Protein AF-A0A3N5REW8-F1 (afdb_monomer)

Sequence (101 aa):
MLISTFKQDKDLYRSANNPFIFNDPPTIEHLQVLLTQTNYPTFLRNSIFIGVIVVLITLIISIPAAYSLARLAGHWGERAGIGIFLVYLVPPTLLFIPLTR

Solvent-accessible surface area (backbone atoms only — not comparable to full-atom values): 6049 Å² total; per-residue (Å²): 108,77,67,62,57,27,49,44,68,74,59,70,70,38,85,88,50,64,89,91,55,80,90,56,77,76,42,61,61,62,56,49,44,43,61,71,73,44,68,50,56,58,52,51,50,51,51,52,53,52,49,53,50,52,52,50,56,50,48,67,54,47,51,59,50,51,48,39,39,75,74,69,41,62,80,59,20,58,56,50,51,53,51,54,52,59,58,66,70,52,63,73,72,64,70,51,62,77,69,75,112

Radius of gyration: 23.67 Å; Cα contacts (8 Å, |Δi|>4): 46; chains: 1; bounding box: 46×36×56 Å

Structure (mmCIF, N/CA/C/O backbone):
data_AF-A0A3N5REW8-F1
#
_entry.id   AF-A0A3N5REW8-F1
#
loop_
_atom_site.group_PDB
_atom_site.id
_atom_site.type_symbol
_atom_site.label_atom_id
_atom_site.label_alt_id
_atom_site.label_comp_id
_atom_site.label_asym_id
_atom_site.label_entity_id
_atom_site.label_seq_id
_atom_site.pdbx_PDB_ins_code
_atom_site.Cartn_x
_atom_site.Cartn_y
_atom_site.Cartn_z
_atom_site.occupancy
_atom_site.B_iso_or_equiv
_atom_site.auth_seq_id
_atom_site.auth_comp_id
_atom_site.auth_asym_id
_atom_site.auth_atom_id
_atom_site.pdbx_PDB_model_num
ATOM 1 N N . MET A 1 1 ? -15.056 -2.781 7.503 1.00 75.62 1 MET A N 1
ATOM 2 C CA . MET A 1 1 ? -13.831 -2.818 8.328 1.00 75.62 1 MET A CA 1
ATOM 3 C C . MET A 1 1 ? -13.788 -1.681 9.346 1.0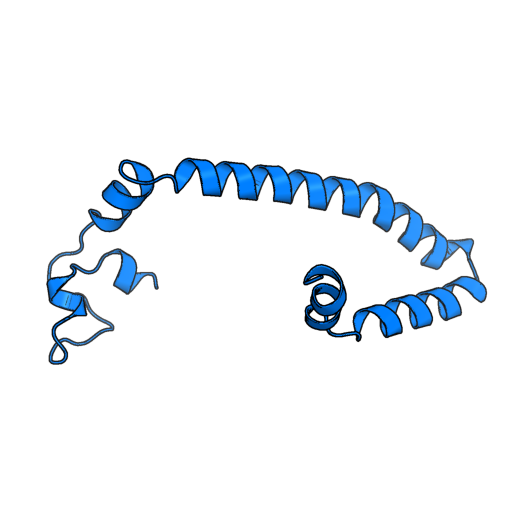0 75.62 1 MET A C 1
ATOM 5 O O . MET A 1 1 ? -13.612 -1.985 10.510 1.00 75.62 1 MET A O 1
ATOM 9 N N . LEU A 1 2 ? -14.038 -0.414 8.978 1.00 88.19 2 LEU A N 1
ATOM 10 C CA . LEU A 1 2 ? -14.072 0.700 9.952 1.00 88.19 2 LEU A CA 1
ATOM 11 C C . LEU A 1 2 ? -15.015 0.456 11.147 1.00 88.19 2 LEU A C 1
ATOM 13 O O . LEU A 1 2 ? -14.582 0.523 12.287 1.00 88.19 2 LEU A O 1
ATOM 17 N N . ILE A 1 3 ? -16.281 0.109 10.896 1.00 90.38 3 ILE A N 1
ATOM 18 C CA . ILE A 1 3 ? -17.271 -0.144 11.962 1.00 90.38 3 ILE A CA 1
ATOM 19 C C . ILE A 1 3 ? -16.881 -1.363 12.810 1.00 90.38 3 ILE A C 1
ATOM 21 O O . ILE A 1 3 ? -16.970 -1.323 14.032 1.00 90.38 3 ILE A O 1
ATOM 25 N N . SER A 1 4 ? -16.400 -2.435 12.176 1.00 91.12 4 SER A N 1
ATOM 26 C CA . SER A 1 4 ? -16.017 -3.669 12.870 1.00 91.12 4 SER A CA 1
ATOM 27 C C . SER A 1 4 ? -14.787 -3.501 13.765 1.00 91.12 4 SER A C 1
ATOM 29 O O . SER A 1 4 ? -14.718 -4.163 14.789 1.00 91.12 4 SER A O 1
ATOM 31 N N . THR A 1 5 ? -13.851 -2.603 13.434 1.00 93.62 5 THR A N 1
ATOM 32 C CA . THR A 1 5 ? -12.675 -2.315 14.278 1.00 93.62 5 THR A CA 1
ATOM 33 C C . THR A 1 5 ? -13.057 -1.750 15.645 1.00 93.62 5 THR A C 1
ATOM 35 O O . THR A 1 5 ? -12.370 -2.025 16.624 1.00 93.62 5 THR A O 1
ATOM 38 N N . PHE A 1 6 ? -14.147 -0.980 15.717 1.00 95.25 6 PHE A N 1
ATOM 39 C CA . PHE A 1 6 ? -14.608 -0.354 16.959 1.00 95.25 6 PHE A CA 1
ATOM 40 C C . PHE A 1 6 ? -15.795 -1.083 17.603 1.00 95.25 6 PHE A C 1
ATOM 42 O O . PHE A 1 6 ? -16.315 -0.623 18.617 1.00 95.25 6 PHE A O 1
ATOM 49 N N . LYS A 1 7 ? -16.252 -2.205 17.037 1.00 94.25 7 LYS A N 1
ATOM 50 C CA . LYS A 1 7 ? -17.306 -3.028 17.642 1.00 94.25 7 LYS A CA 1
ATOM 51 C C . LYS A 1 7 ? -16.724 -3.934 18.722 1.00 94.25 7 LYS A C 1
ATOM 53 O O . LYS A 1 7 ? -15.638 -4.486 18.573 1.00 94.25 7 LYS A O 1
ATOM 58 N N . GLN A 1 8 ? -17.484 -4.117 19.797 1.00 92.50 8 GLN A N 1
ATOM 59 C CA . GLN A 1 8 ? -17.163 -5.115 20.814 1.00 92.50 8 GLN A CA 1
ATOM 60 C C . GLN A 1 8 ? -17.387 -6.525 20.259 1.00 92.50 8 GLN A C 1
ATOM 62 O O . GLN A 1 8 ? -18.289 -6.741 19.451 1.00 92.50 8 GLN A O 1
ATOM 67 N N . ASP A 1 9 ? -16.630 -7.501 20.753 1.00 91.25 9 ASP A N 1
ATOM 68 C CA . ASP A 1 9 ? -16.742 -8.905 20.339 1.00 91.25 9 ASP A CA 1
ATOM 69 C C . ASP A 1 9 ? -18.164 -9.454 20.473 1.00 91.25 9 ASP A C 1
ATOM 71 O O . ASP A 1 9 ? -18.711 -10.060 19.553 1.00 91.25 9 ASP A O 1
ATOM 75 N N . LYS A 1 10 ? -18.823 -9.152 21.593 1.00 91.31 10 LYS A N 1
ATOM 76 C CA . LYS A 1 10 ? -20.218 -9.541 21.837 1.00 91.31 10 LYS A CA 1
ATOM 77 C C . LYS A 1 10 ? -21.198 -8.968 20.796 1.00 91.31 10 LYS A C 1
ATOM 79 O O . LYS A 1 10 ? -22.194 -9.618 20.487 1.00 91.31 10 LYS A O 1
ATOM 84 N N . ASP A 1 11 ? -20.910 -7.781 20.252 1.00 89.56 11 ASP A N 1
ATOM 85 C CA . ASP A 1 11 ? -21.720 -7.129 19.215 1.00 89.56 11 ASP A CA 1
ATOM 86 C C . ASP A 1 11 ? -21.465 -7.770 17.837 1.00 89.56 11 ASP A C 1
ATOM 88 O O . ASP A 1 11 ? -22.355 -7.817 16.994 1.00 89.56 11 ASP A O 1
ATOM 92 N N . LEU A 1 12 ? -20.267 -8.324 17.616 1.00 89.12 12 LEU A N 1
ATOM 93 C CA . LEU A 1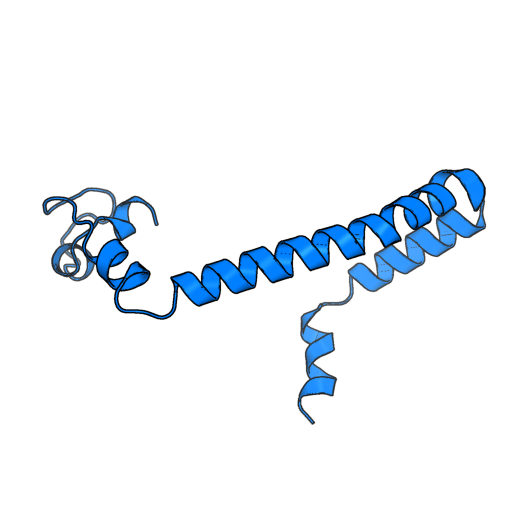 12 ? -19.918 -9.058 16.396 1.00 89.12 12 LEU A CA 1
ATOM 94 C C . LEU A 1 12 ? -20.505 -10.477 16.371 1.00 89.12 12 LEU A C 1
ATOM 96 O O . LEU A 1 12 ? -20.921 -10.944 15.313 1.00 89.12 12 LEU A O 1
ATOM 100 N N . TYR A 1 13 ? -20.559 -11.163 17.515 1.00 90.75 13 TYR A N 1
ATOM 101 C CA . TYR A 1 13 ? -21.011 -12.559 17.582 1.00 90.75 13 TYR A CA 1
ATOM 102 C C . TYR A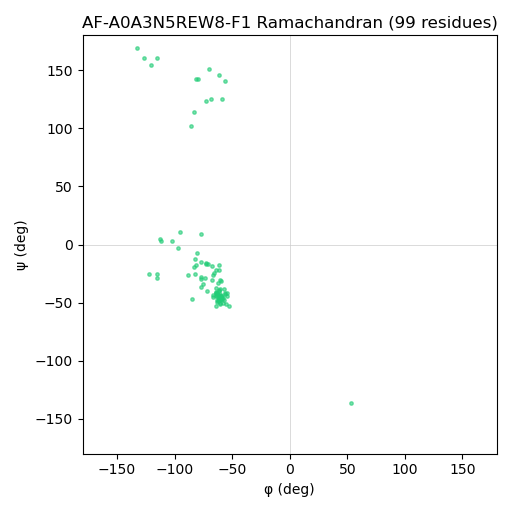 1 13 ? -22.534 -12.733 17.608 1.00 90.75 13 TYR A C 1
ATOM 104 O O . TYR A 1 13 ? -23.036 -13.828 17.346 1.00 90.75 13 TYR A O 1
ATOM 112 N N . ARG A 1 14 ? -23.302 -11.684 17.922 1.00 90.06 14 ARG A N 1
ATOM 113 C CA . ARG A 1 14 ? -24.762 -11.779 18.019 1.00 90.06 14 ARG A CA 1
ATOM 114 C C . ARG A 1 14 ? -25.406 -11.577 16.644 1.00 90.06 14 ARG A C 1
ATOM 116 O O . ARG A 1 14 ? -25.606 -10.451 16.213 1.00 90.06 14 ARG A O 1
ATOM 123 N N . SER A 1 15 ? -25.829 -12.657 15.984 1.00 84.94 15 SER A N 1
ATOM 124 C CA . SER A 1 15 ? -26.439 -12.597 14.637 1.00 84.94 15 SER A CA 1
ATOM 125 C C . SER A 1 15 ? -27.738 -11.781 14.539 1.00 84.94 15 SER A C 1
ATOM 127 O O . SER A 1 15 ? -28.132 -11.405 13.441 1.00 84.94 15 SER A O 1
ATOM 129 N N . ALA A 1 16 ? -28.408 -11.504 15.664 1.00 89.69 16 ALA A N 1
ATOM 130 C CA . ALA A 1 16 ? -29.589 -10.637 15.712 1.00 89.69 16 ALA A CA 1
ATOM 131 C C . ALA A 1 16 ? -29.252 -9.132 15.644 1.00 89.69 16 ALA A C 1
ATOM 133 O O . ALA A 1 16 ? -30.142 -8.314 15.420 1.00 89.69 16 ALA A O 1
ATOM 134 N N . ASN A 1 17 ? -27.987 -8.760 15.857 1.00 90.12 17 ASN A N 1
ATOM 135 C CA . ASN A 1 17 ? -27.537 -7.376 15.831 1.00 90.12 17 ASN A CA 1
ATOM 136 C C . ASN A 1 17 ? -27.341 -6.898 14.389 1.00 90.12 17 ASN A C 1
ATOM 138 O O . ASN A 1 17 ? -26.835 -7.625 13.535 1.00 90.12 17 ASN A O 1
ATOM 142 N N . ASN A 1 18 ? -27.681 -5.637 14.117 1.00 88.31 18 ASN A N 1
ATOM 143 C CA . ASN A 1 18 ? -27.411 -5.055 12.808 1.00 88.31 18 ASN A CA 1
ATOM 144 C C . ASN A 1 18 ? -25.891 -4.790 12.662 1.00 88.31 18 ASN A C 1
ATOM 146 O O . ASN A 1 18 ? -25.314 -4.078 13.494 1.00 88.31 18 ASN A O 1
ATOM 150 N N . PRO A 1 19 ? -25.225 -5.336 11.624 1.00 86.12 19 PRO A N 1
ATOM 151 C CA . PRO A 1 19 ? -23.772 -5.253 11.460 1.00 86.12 19 PRO A CA 1
ATOM 152 C C . PRO A 1 19 ? -23.270 -3.862 11.043 1.00 86.12 19 PRO A C 1
ATOM 154 O O . PRO A 1 19 ? -22.079 -3.579 11.179 1.00 86.12 19 PRO A O 1
ATOM 157 N N . PHE A 1 20 ? -24.151 -2.985 10.554 1.00 89.19 20 PHE A N 1
ATOM 158 C CA . PHE A 1 20 ? -23.794 -1.658 10.040 1.00 89.19 20 PHE A CA 1
ATOM 159 C C . PHE A 1 20 ? -23.969 -0.524 11.059 1.00 89.19 20 PHE A C 1
ATOM 161 O O . PHE A 1 20 ? -23.640 0.619 10.755 1.00 89.19 20 PHE A O 1
ATOM 168 N N . ILE A 1 21 ? -24.465 -0.817 12.262 1.00 89.19 21 ILE A N 1
ATOM 169 C CA . ILE A 1 21 ? -24.617 0.155 13.356 1.00 89.19 21 ILE A CA 1
ATOM 170 C C . ILE A 1 21 ? -23.945 -0.362 14.623 1.00 89.19 21 ILE A C 1
ATOM 172 O O . ILE A 1 21 ? -23.725 -1.562 14.762 1.00 89.19 21 ILE A O 1
ATOM 176 N N . PHE A 1 22 ? -23.635 0.526 15.561 1.00 91.62 22 PHE A N 1
ATOM 177 C CA . PHE A 1 22 ? -23.155 0.147 16.888 1.00 91.62 22 PHE A CA 1
ATOM 178 C C . PHE A 1 22 ? -24.352 -0.183 17.784 1.00 91.62 22 PHE A C 1
ATOM 180 O O . PHE A 1 22 ? -25.161 0.700 18.064 1.00 91.62 22 PHE A O 1
ATOM 187 N N . ASN A 1 23 ? -24.487 -1.447 18.193 1.00 90.56 23 ASN A N 1
ATOM 188 C CA . ASN A 1 23 ? -25.541 -1.860 19.131 1.00 90.56 23 ASN A CA 1
ATOM 189 C C . ASN A 1 23 ? -25.054 -1.716 20.582 1.00 90.56 23 ASN A C 1
ATOM 191 O O . ASN A 1 23 ? -25.851 -1.487 21.487 1.00 90.56 23 ASN A O 1
ATOM 195 N N . ASP A 1 24 ? -23.737 -1.797 20.776 1.00 89.81 24 ASP A N 1
ATOM 196 C CA . ASP A 1 24 ? -23.025 -1.494 22.015 1.00 89.81 24 ASP A CA 1
ATOM 197 C C . ASP A 1 24 ? -22.094 -0.279 21.828 1.00 89.81 24 ASP A C 1
ATOM 199 O O . ASP A 1 24 ? -21.729 0.037 20.691 1.00 89.81 24 ASP A O 1
ATOM 203 N N . PRO A 1 25 ? -21.662 0.400 22.911 1.00 92.19 25 PRO A N 1
ATOM 204 C CA . PRO A 1 25 ? -20.714 1.507 22.816 1.00 92.19 25 PRO A CA 1
ATOM 205 C C . PRO A 1 25 ? -19.409 1.095 22.111 1.00 92.19 25 PRO A C 1
ATOM 207 O O . PRO A 1 25 ? -18.901 -0.006 22.367 1.00 92.19 25 PRO A O 1
ATOM 210 N N . PRO A 1 26 ? -18.836 1.971 21.263 1.00 93.50 26 PRO A N 1
ATOM 211 C CA . PRO A 1 26 ? -17.606 1.668 20.545 1.00 93.50 26 PRO A CA 1
ATOM 212 C C . PRO A 1 26 ? -16.438 1.416 21.509 1.00 93.50 26 PRO A C 1
ATOM 214 O O . PRO A 1 26 ? -16.338 2.044 22.563 1.00 93.50 26 PRO A O 1
ATOM 217 N N . THR A 1 27 ? -15.540 0.505 21.130 1.00 94.38 27 THR A N 1
ATOM 218 C CA . THR A 1 27 ? -14.340 0.132 21.895 1.00 94.38 27 THR A CA 1
ATOM 219 C C . THR A 1 27 ? -13.063 0.376 21.096 1.00 94.38 27 THR A C 1
ATOM 221 O O . THR A 1 27 ? -13.067 0.351 19.868 1.00 94.38 27 THR A O 1
ATOM 224 N N . ILE A 1 28 ? -11.953 0.592 21.801 1.00 95.19 28 ILE A N 1
ATOM 225 C CA . ILE A 1 28 ? -10.594 0.681 21.239 1.00 95.19 28 ILE A CA 1
ATOM 226 C C . ILE A 1 28 ? -9.704 -0.487 21.681 1.00 95.19 28 ILE A C 1
ATOM 228 O O . ILE A 1 28 ? -8.513 -0.509 21.372 1.00 95.19 28 ILE A O 1
ATOM 232 N N . GLU A 1 29 ? -10.273 -1.453 22.402 1.00 94.62 29 GLU A N 1
ATOM 233 C CA . GLU A 1 29 ? -9.562 -2.598 22.974 1.00 94.62 29 GLU A CA 1
ATOM 234 C C . GLU A 1 29 ? -8.807 -3.396 21.906 1.00 94.62 29 GLU A C 1
ATOM 236 O O . GLU A 1 29 ? -7.622 -3.672 22.074 1.00 94.62 29 GLU A O 1
ATOM 241 N N . HIS A 1 30 ? -9.428 -3.637 20.746 1.00 94.06 30 HIS A N 1
ATOM 242 C CA . HIS A 1 30 ? -8.791 -4.302 19.602 1.00 94.06 30 HIS A CA 1
ATOM 243 C C . HIS A 1 30 ? -7.498 -3.622 19.159 1.00 94.06 30 HIS A C 1
ATOM 245 O O . HIS A 1 30 ? -6.505 -4.289 18.877 1.00 94.06 30 HIS A O 1
ATOM 251 N N . LEU A 1 31 ? -7.486 -2.287 19.127 1.00 94.62 31 LEU A N 1
ATOM 252 C CA . LEU A 1 31 ? -6.300 -1.515 18.760 1.00 94.62 31 LEU A CA 1
ATOM 253 C C . LEU A 1 31 ? -5.234 -1.577 19.853 1.00 94.62 31 LEU A C 1
ATOM 255 O O . LEU A 1 31 ? -4.053 -1.701 19.539 1.00 94.62 31 LEU A O 1
ATOM 259 N N . GLN A 1 32 ? -5.633 -1.516 21.125 1.00 95.38 32 GLN A N 1
ATOM 260 C CA . GLN A 1 32 ? -4.703 -1.640 22.246 1.00 95.38 32 GLN A CA 1
ATOM 261 C C . GLN A 1 32 ? -4.037 -3.015 22.252 1.00 95.38 32 GLN A C 1
ATOM 263 O O . GLN A 1 32 ? -2.809 -3.091 22.288 1.00 95.38 32 GLN A O 1
ATOM 268 N N . VAL A 1 33 ? -4.818 -4.092 22.149 1.00 95.38 33 VAL A N 1
ATOM 269 C CA . VAL A 1 33 ? -4.308 -5.466 22.079 1.00 95.38 33 VAL A CA 1
ATOM 270 C C . VAL A 1 33 ? -3.372 -5.615 20.882 1.00 95.38 33 VAL A C 1
ATOM 272 O O . VAL A 1 33 ? -2.226 -6.026 21.051 1.00 95.38 33 VAL A O 1
ATOM 275 N N . LEU A 1 34 ? -3.796 -5.190 19.688 1.00 95.06 34 LEU A N 1
ATOM 276 C CA . LEU A 1 34 ? -2.981 -5.279 18.478 1.00 95.06 34 LEU A CA 1
ATOM 277 C C . LEU A 1 34 ? -1.639 -4.545 18.629 1.00 95.06 34 LEU A C 1
ATOM 279 O O . LEU A 1 34 ? -0.595 -5.105 18.304 1.00 95.06 34 LEU A O 1
ATOM 283 N N . LEU A 1 35 ? -1.643 -3.311 19.136 1.00 95.69 35 LEU A N 1
ATOM 284 C CA . LEU A 1 35 ? -0.446 -2.468 19.186 1.00 95.69 35 LEU A CA 1
ATOM 285 C C . LEU A 1 35 ? 0.473 -2.747 20.379 1.00 95.69 35 LEU A C 1
ATOM 287 O O . LEU A 1 35 ? 1.658 -2.442 20.292 1.00 95.69 35 LEU A O 1
ATOM 291 N N . THR A 1 36 ? -0.045 -3.287 21.483 1.00 96.12 36 THR A N 1
ATOM 292 C CA . THR A 1 36 ? 0.733 -3.449 22.729 1.00 96.12 36 THR A CA 1
ATOM 293 C C . THR A 1 36 ? 0.963 -4.898 23.134 1.00 96.12 36 THR A C 1
ATOM 295 O O . THR A 1 36 ? 1.952 -5.186 23.801 1.00 96.12 36 THR A O 1
ATOM 298 N N . GLN A 1 37 ? 0.085 -5.812 22.720 1.00 94.75 37 GLN A N 1
ATOM 299 C CA . GLN A 1 37 ? 0.111 -7.216 23.140 1.00 94.75 37 GLN A CA 1
ATOM 300 C C . GLN A 1 37 ? 0.481 -8.171 21.995 1.00 94.75 37 GLN A C 1
ATOM 302 O O . GLN A 1 37 ? 0.510 -9.383 22.190 1.00 94.75 37 GLN A O 1
ATOM 307 N N . THR A 1 38 ? 0.789 -7.655 20.798 1.00 95.81 38 THR A N 1
ATOM 308 C CA . THR A 1 38 ? 1.220 -8.472 19.652 1.00 95.81 38 THR A CA 1
ATOM 309 C C . THR A 1 38 ? 2.455 -7.896 18.956 1.00 95.81 38 THR A C 1
ATOM 311 O O . THR A 1 38 ? 2.835 -6.746 19.162 1.00 95.81 38 THR A O 1
ATOM 314 N N . ASN A 1 39 ? 3.054 -8.681 18.054 1.00 95.94 39 ASN A N 1
ATOM 315 C CA . ASN A 1 39 ? 4.183 -8.258 17.213 1.00 95.94 39 ASN A CA 1
ATOM 316 C C . ASN A 1 39 ? 3.778 -7.354 16.031 1.00 95.94 39 ASN A C 1
ATOM 318 O O . ASN A 1 39 ? 4.598 -7.082 15.148 1.00 95.94 39 ASN A O 1
ATOM 322 N N . TYR A 1 40 ? 2.528 -6.890 15.982 1.00 96.56 40 TYR A N 1
ATOM 323 C CA . TYR A 1 40 ? 2.019 -6.073 14.885 1.00 96.56 40 TYR A CA 1
ATOM 324 C C . TYR A 1 40 ? 2.829 -4.788 14.625 1.00 96.56 40 TYR A C 1
ATOM 326 O O . TYR A 1 40 ? 3.111 -4.520 13.456 1.00 96.56 40 TYR A O 1
ATOM 334 N N . PRO A 1 41 ? 3.296 -4.018 15.633 1.00 96.50 41 PRO A N 1
ATOM 335 C CA . PRO A 1 41 ? 4.127 -2.837 15.375 1.00 96.50 41 PRO A CA 1
ATOM 336 C C . PRO A 1 41 ? 5.434 -3.172 14.646 1.00 96.50 41 PRO A C 1
ATOM 338 O O . PRO A 1 41 ? 5.855 -2.447 13.743 1.00 96.50 41 PRO A O 1
ATOM 341 N N . THR A 1 42 ? 6.055 -4.302 14.992 1.00 96.81 42 THR A N 1
ATOM 342 C CA . THR A 1 42 ? 7.266 -4.794 14.326 1.00 96.81 42 THR A CA 1
ATOM 343 C C . 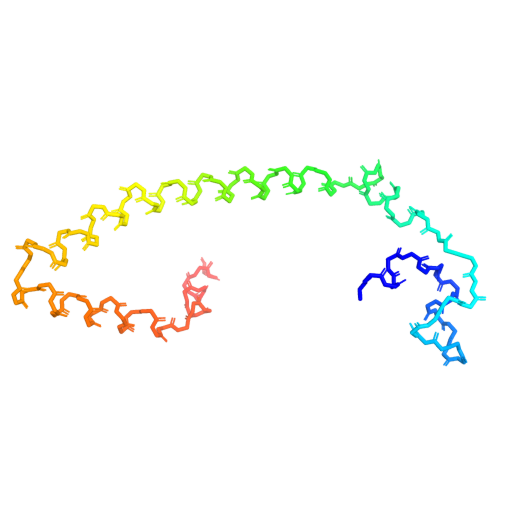THR A 1 42 ? 6.970 -5.200 12.886 1.00 96.81 42 THR A C 1
ATOM 345 O O . THR A 1 42 ? 7.695 -4.801 11.976 1.00 96.81 42 THR A O 1
ATOM 348 N N . PHE A 1 43 ? 5.879 -5.936 12.654 1.00 97.56 43 PHE A N 1
ATOM 349 C CA . PHE A 1 43 ? 5.435 -6.297 11.306 1.00 97.56 43 PHE A CA 1
ATOM 350 C C . PHE A 1 43 ? 5.162 -5.057 10.443 1.00 97.56 43 PHE A C 1
ATOM 352 O O . PHE A 1 43 ? 5.613 -4.987 9.297 1.00 97.56 43 PHE A O 1
ATOM 359 N N . LEU A 1 44 ? 4.477 -4.059 11.005 1.00 97.44 44 LEU A N 1
ATOM 360 C CA . LEU A 1 44 ? 4.167 -2.804 10.330 1.00 97.44 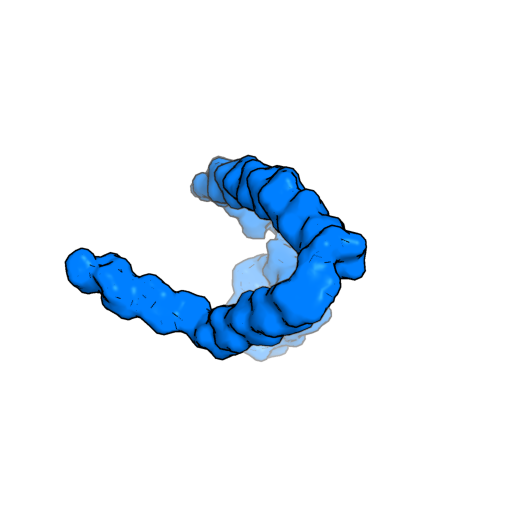44 LEU A CA 1
ATOM 361 C C . LEU A 1 44 ? 5.448 -2.055 9.950 1.00 97.44 44 LEU A C 1
ATOM 363 O O . LEU A 1 44 ? 5.612 -1.661 8.796 1.00 97.44 44 LEU A O 1
ATOM 367 N N . ARG A 1 45 ? 6.391 -1.919 10.891 1.00 98.00 45 ARG A N 1
ATOM 368 C CA . ARG A 1 45 ? 7.691 -1.282 10.642 1.00 98.00 45 ARG A CA 1
ATOM 369 C C . ARG A 1 45 ? 8.478 -2.009 9.554 1.00 98.00 45 ARG A C 1
ATOM 371 O O . ARG A 1 45 ? 8.995 -1.352 8.655 1.00 98.00 45 ARG A O 1
ATOM 378 N N . ASN A 1 46 ? 8.556 -3.337 9.618 1.00 98.12 46 ASN A N 1
ATOM 379 C CA . ASN A 1 46 ? 9.274 -4.138 8.627 1.00 98.12 46 ASN A CA 1
ATOM 380 C C . ASN A 1 46 ? 8.651 -3.993 7.236 1.00 98.12 46 ASN A C 1
ATOM 382 O O . ASN A 1 46 ? 9.370 -3.787 6.264 1.00 98.12 46 ASN A O 1
ATOM 386 N N . SER A 1 47 ? 7.322 -4.036 7.148 1.00 98.06 47 SER A N 1
ATOM 387 C CA . SER A 1 47 ? 6.594 -3.900 5.883 1.00 98.06 47 SER A CA 1
ATOM 388 C C . SER A 1 47 ? 6.797 -2.524 5.255 1.00 98.06 47 SER A C 1
ATOM 390 O O . SER A 1 47 ? 7.077 -2.433 4.062 1.00 98.06 47 SER A O 1
ATOM 392 N N . ILE A 1 48 ? 6.724 -1.453 6.054 1.00 98.44 48 ILE A N 1
ATOM 393 C CA . ILE A 1 48 ? 7.001 -0.090 5.581 1.00 98.44 48 ILE A CA 1
ATOM 394 C C . ILE A 1 48 ? 8.456 0.025 5.126 1.00 98.44 48 ILE A C 1
ATOM 396 O O . ILE A 1 48 ? 8.717 0.519 4.035 1.00 98.44 48 ILE A O 1
ATOM 400 N N . PHE A 1 49 ? 9.403 -0.451 5.933 1.00 98.50 49 PHE A N 1
ATOM 401 C CA . PHE A 1 49 ? 10.828 -0.365 5.622 1.00 98.50 49 PHE A CA 1
ATOM 402 C C . PHE A 1 49 ? 11.184 -1.097 4.323 1.00 98.50 49 PHE A C 1
ATOM 404 O O . PHE A 1 49 ? 11.780 -0.506 3.423 1.00 98.50 49 PHE A O 1
ATOM 411 N N . ILE A 1 50 ? 10.767 -2.360 4.197 1.00 98.44 50 ILE A N 1
ATOM 412 C CA . ILE A 1 50 ? 10.994 -3.163 2.992 1.00 98.44 50 ILE A CA 1
ATOM 413 C C . ILE A 1 50 ? 10.270 -2.532 1.801 1.00 98.44 50 ILE A C 1
ATOM 415 O O . ILE A 1 50 ? 10.868 -2.386 0.739 1.00 98.44 50 ILE A O 1
ATOM 419 N N . GLY A 1 51 ? 9.018 -2.099 1.977 1.00 98.44 51 GLY A N 1
ATOM 420 C CA . GLY A 1 51 ? 8.237 -1.453 0.924 1.00 98.44 51 GLY A CA 1
ATOM 421 C C . GLY A 1 51 ? 8.917 -0.201 0.372 1.00 98.44 51 GLY A C 1
ATOM 422 O O . GLY A 1 51 ? 9.054 -0.062 -0.840 1.00 98.44 51 GLY A O 1
ATOM 423 N N . VAL A 1 52 ? 9.419 0.675 1.247 1.00 98.62 52 VAL A N 1
ATOM 424 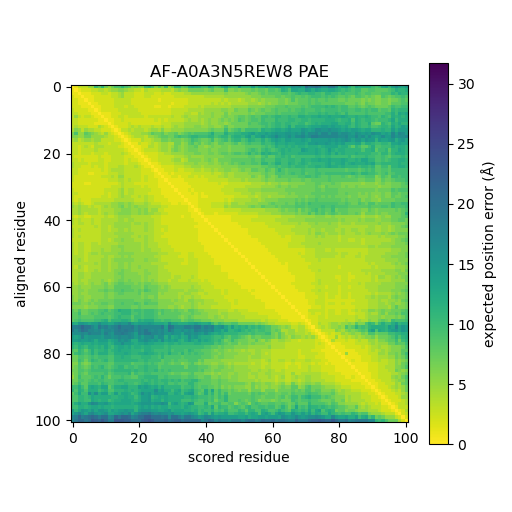C CA . VAL A 1 52 ? 10.157 1.884 0.848 1.00 98.62 52 VAL A CA 1
ATOM 425 C C . VAL A 1 52 ? 11.416 1.520 0.064 1.00 98.62 52 VAL A C 1
ATOM 427 O O . VAL A 1 52 ? 11.648 2.081 -1.005 1.00 98.62 52 VAL A O 1
ATOM 430 N N . ILE A 1 53 ? 12.210 0.561 0.549 1.00 98.62 53 ILE A N 1
ATOM 431 C CA . ILE A 1 53 ? 13.434 0.128 -0.141 1.00 98.62 53 ILE A CA 1
ATOM 432 C C . ILE A 1 53 ? 13.116 -0.437 -1.526 1.00 98.62 53 ILE A C 1
ATOM 434 O O . ILE A 1 53 ? 13.757 -0.055 -2.504 1.00 98.62 53 ILE A O 1
ATOM 438 N N . VAL A 1 54 ? 12.111 -1.309 -1.628 1.00 98.38 54 VAL A N 1
ATOM 439 C CA . VAL A 1 54 ? 11.694 -1.908 -2.902 1.00 98.38 54 VAL A CA 1
ATOM 440 C C . VAL A 1 54 ? 11.248 -0.829 -3.882 1.00 98.38 54 VAL A C 1
ATOM 442 O O . VAL A 1 54 ? 11.685 -0.846 -5.033 1.00 98.38 54 VAL A O 1
ATOM 445 N N . VAL A 1 55 ? 10.437 0.138 -3.442 1.00 98.50 55 VAL A N 1
ATOM 446 C CA . VAL A 1 55 ? 10.003 1.260 -4.287 1.00 98.50 55 VAL A CA 1
ATOM 447 C C . VAL A 1 55 ? 11.204 2.069 -4.769 1.00 98.50 55 VAL A C 1
ATOM 449 O O . VAL A 1 55 ? 11.318 2.323 -5.965 1.00 98.50 55 VAL A O 1
ATOM 452 N N . LEU A 1 56 ? 12.132 2.428 -3.879 1.00 98.69 56 LEU A N 1
ATOM 453 C CA . LEU A 1 56 ? 13.312 3.212 -4.248 1.00 98.69 56 LEU A CA 1
ATOM 454 C C . LEU A 1 56 ? 14.185 2.490 -5.278 1.00 98.69 56 LEU A C 1
ATOM 456 O O . LEU A 1 56 ? 14.500 3.070 -6.315 1.00 98.69 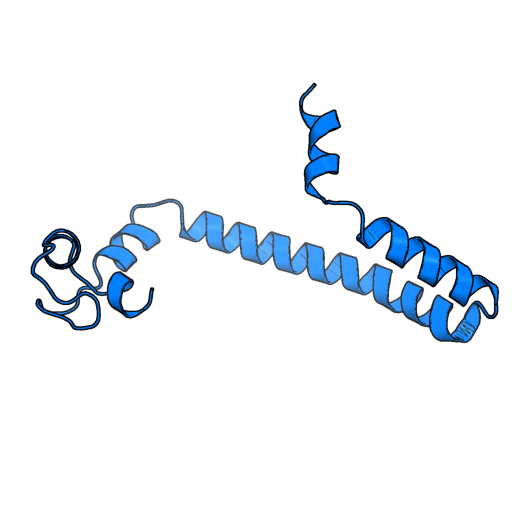56 LEU A O 1
ATOM 460 N N . ILE A 1 57 ? 14.529 1.222 -5.033 1.00 98.50 57 ILE A N 1
ATOM 461 C CA . ILE A 1 57 ? 15.327 0.415 -5.969 1.00 98.50 57 ILE A CA 1
ATOM 462 C C . ILE A 1 57 ? 14.608 0.303 -7.316 1.00 98.50 57 ILE A C 1
ATOM 464 O O . ILE A 1 57 ? 15.214 0.515 -8.368 1.00 98.50 57 ILE A O 1
ATOM 468 N N . THR A 1 58 ? 13.302 0.025 -7.288 1.00 97.94 58 THR A N 1
ATOM 469 C CA . THR A 1 58 ? 12.493 -0.116 -8.502 1.00 97.94 58 THR A CA 1
ATOM 470 C C . THR A 1 58 ? 12.491 1.172 -9.311 1.00 97.94 58 THR A C 1
ATOM 472 O O . THR A 1 58 ? 12.689 1.114 -10.520 1.00 97.94 58 THR A O 1
ATOM 475 N N . LEU A 1 59 ? 12.315 2.334 -8.677 1.00 98.25 59 LEU A N 1
ATOM 476 C CA . LEU A 1 59 ? 12.319 3.625 -9.365 1.00 98.25 59 LEU A CA 1
ATOM 477 C C . LEU A 1 59 ? 13.699 3.965 -9.935 1.00 98.25 59 LEU A C 1
ATOM 479 O O . LEU A 1 59 ? 13.783 4.374 -11.092 1.00 98.25 59 LEU A O 1
ATOM 483 N N . ILE A 1 60 ? 14.771 3.744 -9.167 1.00 98.44 60 ILE A N 1
ATOM 484 C CA . ILE A 1 60 ? 16.152 4.001 -9.607 1.00 98.44 60 ILE A CA 1
ATOM 485 C C . ILE A 1 60 ? 16.482 3.218 -10.883 1.00 98.44 60 ILE A C 1
ATOM 487 O O . ILE A 1 60 ? 17.150 3.748 -11.766 1.00 98.44 60 ILE A O 1
ATOM 491 N N . ILE A 1 61 ? 16.000 1.980 -11.000 1.00 97.62 61 ILE A N 1
ATOM 492 C CA . ILE A 1 61 ? 16.253 1.130 -12.170 1.00 97.62 61 ILE A CA 1
ATOM 493 C C . ILE A 1 61 ? 15.251 1.418 -13.296 1.00 97.62 61 ILE A C 1
ATOM 495 O O . ILE A 1 61 ? 15.630 1.568 -14.459 1.00 97.62 61 ILE A O 1
ATOM 499 N N . SER A 1 62 ? 13.964 1.504 -12.964 1.00 96.06 62 SER A N 1
ATOM 500 C CA . SER A 1 62 ? 12.888 1.550 -13.958 1.00 96.06 62 SER A CA 1
ATOM 501 C C . SER A 1 62 ? 12.786 2.905 -14.646 1.00 96.06 62 SER A C 1
ATOM 503 O O . SER A 1 62 ? 12.461 2.942 -15.828 1.00 96.06 62 SER A O 1
ATOM 505 N N . ILE A 1 63 ? 13.075 4.018 -13.959 1.00 97.25 63 ILE A N 1
ATOM 506 C CA . ILE A 1 63 ? 12.968 5.356 -14.561 1.00 97.25 63 ILE A CA 1
ATOM 507 C C . ILE A 1 63 ? 13.971 5.529 -15.719 1.00 97.25 63 ILE A C 1
ATOM 509 O O . ILE A 1 63 ? 13.529 5.859 -16.824 1.00 97.25 63 ILE A O 1
ATOM 513 N N . PRO A 1 64 ? 15.286 5.268 -15.553 1.00 95.88 64 PRO A N 1
ATOM 514 C CA . PRO A 1 64 ? 16.234 5.339 -16.666 1.00 95.88 64 PRO A CA 1
ATOM 515 C C . PRO A 1 64 ? 15.919 4.342 -17.783 1.00 95.88 64 PRO A C 1
ATOM 517 O O . PRO A 1 64 ? 16.027 4.687 -18.961 1.00 95.88 64 PRO A O 1
ATOM 520 N N . ALA A 1 65 ? 15.496 3.122 -17.430 1.00 93.19 65 ALA A N 1
ATOM 521 C CA . ALA A 1 65 ? 15.121 2.104 -18.407 1.00 93.19 65 ALA A CA 1
ATOM 522 C C . ALA A 1 65 ? 13.931 2.561 -19.265 1.00 93.19 65 ALA A C 1
ATOM 524 O O . ALA A 1 65 ? 13.996 2.512 -20.494 1.00 93.19 65 ALA A O 1
ATOM 525 N N . ALA A 1 66 ? 12.879 3.081 -18.630 1.00 92.62 66 ALA A N 1
ATOM 526 C CA . ALA A 1 66 ? 11.706 3.610 -19.313 1.00 92.62 66 ALA A CA 1
ATOM 527 C C . ALA A 1 66 ? 12.054 4.819 -20.190 1.00 92.62 66 ALA A C 1
ATOM 529 O O . ALA A 1 66 ? 11.592 4.905 -21.327 1.00 92.62 66 ALA A O 1
ATOM 530 N N . TYR A 1 67 ? 12.907 5.726 -19.704 1.00 94.38 67 TYR A N 1
ATOM 531 C CA . TYR A 1 67 ? 13.365 6.869 -20.493 1.00 94.38 67 TYR A CA 1
ATOM 532 C C . TYR A 1 67 ? 14.126 6.426 -21.749 1.00 94.38 67 TYR A C 1
ATOM 534 O O . TYR A 1 67 ? 13.844 6.908 -22.847 1.00 94.38 67 TYR A O 1
ATOM 542 N N . SER A 1 68 ? 15.051 5.473 -21.605 1.00 92.56 68 SER A N 1
ATOM 543 C CA . SER A 1 68 ? 15.808 4.921 -22.729 1.00 92.56 68 SER A CA 1
ATOM 544 C C . SER A 1 68 ? 14.889 4.265 -23.760 1.00 92.56 68 SER A C 1
ATOM 546 O O . SER A 1 68 ? 14.984 4.566 -24.950 1.00 92.56 68 SER A O 1
ATOM 548 N N . LEU A 1 69 ? 13.928 3.450 -23.315 1.00 91.12 69 LEU A N 1
ATOM 549 C CA . LEU A 1 69 ? 12.947 2.819 -24.200 1.00 91.12 69 LEU A CA 1
ATOM 550 C C . LEU A 1 69 ? 12.096 3.848 -24.953 1.00 91.12 69 LEU A C 1
ATOM 552 O O . LEU A 1 69 ? 11.881 3.700 -26.153 1.00 91.12 69 LEU A O 1
ATOM 556 N N . ALA A 1 70 ? 11.648 4.902 -24.269 1.00 89.69 70 ALA A N 1
ATOM 557 C CA . ALA A 1 70 ? 10.757 5.904 -24.844 1.00 89.69 70 ALA A CA 1
ATOM 558 C C . ALA A 1 70 ? 11.461 6.911 -25.768 1.00 89.69 70 ALA A C 1
ATOM 560 O O . ALA A 1 70 ? 10.824 7.463 -26.665 1.00 89.69 70 ALA A O 1
ATOM 561 N N . ARG A 1 71 ? 12.744 7.218 -25.528 1.00 90.06 71 ARG A N 1
ATOM 562 C CA . ARG A 1 71 ? 13.440 8.329 -26.205 1.00 90.06 71 ARG A CA 1
ATOM 563 C C . ARG A 1 71 ? 14.692 7.931 -26.980 1.00 90.06 71 ARG A C 1
ATOM 565 O O . ARG A 1 71 ? 15.042 8.646 -27.911 1.00 90.06 71 ARG A O 1
ATOM 572 N N . LEU A 1 72 ? 15.365 6.839 -26.618 1.00 90.81 72 LEU A N 1
ATOM 573 C CA . LEU A 1 72 ? 16.688 6.489 -27.157 1.00 90.81 72 LEU A CA 1
ATOM 574 C C . LEU A 1 72 ? 16.686 5.194 -27.987 1.00 90.81 72 LEU A C 1
ATOM 576 O O . LEU A 1 72 ? 17.486 5.061 -28.907 1.00 90.81 72 LEU A O 1
ATOM 580 N N . ALA A 1 73 ? 15.792 4.246 -27.695 1.00 86.44 73 ALA A N 1
ATOM 581 C CA . ALA A 1 73 ? 15.846 2.890 -28.248 1.00 86.44 73 ALA A CA 1
ATOM 582 C C . ALA A 1 73 ? 15.245 2.727 -29.663 1.00 86.44 73 ALA A C 1
ATOM 584 O O . ALA A 1 73 ? 15.435 1.684 -30.295 1.00 86.44 73 ALA A O 1
ATOM 585 N N . GLY A 1 74 ? 14.512 3.721 -30.177 1.00 84.12 74 GLY A N 1
ATOM 586 C CA . GLY A 1 74 ? 13.873 3.654 -31.499 1.00 84.12 74 GLY A CA 1
ATOM 587 C C . GLY A 1 74 ? 13.003 2.398 -31.680 1.00 84.12 74 GLY A C 1
ATOM 588 O O . GLY A 1 74 ? 12.296 1.987 -30.763 1.00 84.12 74 GLY A O 1
ATOM 589 N N . HIS A 1 75 ? 13.094 1.739 -32.842 1.00 82.69 75 HIS A N 1
ATOM 590 C CA . HIS A 1 75 ? 12.320 0.526 -33.166 1.00 82.69 75 HIS A CA 1
ATOM 591 C C . HIS A 1 75 ? 12.598 -0.679 -32.242 1.00 82.69 75 HIS A C 1
ATOM 593 O O . HIS A 1 75 ? 11.769 -1.582 -32.133 1.00 82.69 75 HIS A O 1
ATOM 599 N N . TRP A 1 76 ? 13.751 -0.719 -31.564 1.00 86.12 76 TRP A N 1
ATOM 600 C CA . TRP A 1 76 ? 14.039 -1.761 -30.571 1.00 86.12 76 TRP A CA 1
ATOM 601 C C . TRP A 1 76 ? 13.252 -1.552 -29.272 1.00 86.12 76 TRP A C 1
ATOM 603 O O . TRP A 1 76 ? 12.908 -2.530 -28.609 1.00 86.12 76 TRP A O 1
ATOM 613 N N . GLY A 1 77 ? 12.919 -0.299 -28.943 1.00 86.94 77 GLY A N 1
ATOM 614 C CA . GLY A 1 77 ? 12.136 0.050 -27.759 1.00 86.94 77 GLY A CA 1
ATOM 615 C C . GLY A 1 77 ? 10.717 -0.511 -27.801 1.00 86.94 77 GLY A C 1
ATOM 616 O O . GLY A 1 77 ? 10.245 -1.058 -26.808 1.00 86.94 77 GLY A O 1
ATOM 617 N N . GLU A 1 78 ? 10.069 -0.462 -28.968 1.00 86.06 78 GLU A N 1
ATOM 618 C CA . GLU A 1 78 ? 8.719 -1.005 -29.170 1.00 86.06 78 GLU A CA 1
ATOM 619 C C . GLU A 1 78 ? 8.675 -2.522 -28.937 1.00 86.06 78 GLU A C 1
ATOM 621 O O . GLU A 1 78 ? 7.866 -3.019 -28.153 1.00 86.06 78 GLU A O 1
ATOM 626 N N . ARG A 1 79 ? 9.606 -3.266 -29.547 1.00 90.56 79 ARG A N 1
ATOM 627 C CA . ARG A 1 79 ? 9.692 -4.728 -29.394 1.00 90.56 79 ARG A CA 1
ATOM 628 C C . ARG A 1 79 ? 9.987 -5.136 -27.953 1.00 90.56 79 ARG A C 1
ATOM 630 O O . ARG A 1 79 ? 9.376 -6.075 -27.446 1.00 90.56 79 ARG A O 1
ATOM 637 N N . ALA A 1 80 ? 10.901 -4.427 -27.290 1.00 91.25 80 ALA A N 1
ATOM 638 C CA . ALA A 1 80 ? 11.215 -4.664 -25.885 1.00 91.25 80 ALA A CA 1
ATOM 639 C C . ALA A 1 80 ? 10.007 -4.378 -24.979 1.00 91.25 80 ALA A C 1
ATOM 641 O O . ALA A 1 80 ? 9.715 -5.175 -24.091 1.00 91.25 80 ALA A O 1
ATOM 642 N N . GLY A 1 81 ? 9.264 -3.297 -25.240 1.00 89.19 81 GLY A N 1
ATOM 643 C CA . GLY A 1 81 ? 8.040 -2.962 -24.513 1.00 89.19 81 GLY A CA 1
ATOM 644 C C . GLY A 1 81 ? 6.968 -4.048 -24.625 1.00 89.19 81 GLY A C 1
ATOM 645 O O . GLY A 1 81 ? 6.413 -4.467 -23.610 1.00 89.19 81 GLY A O 1
ATOM 646 N N . ILE A 1 82 ? 6.737 -4.570 -25.834 1.00 91.81 82 ILE A N 1
ATOM 647 C CA . ILE A 1 82 ? 5.821 -5.701 -26.057 1.00 91.81 82 ILE A CA 1
ATOM 648 C C . ILE A 1 82 ? 6.294 -6.938 -25.282 1.00 91.81 82 ILE A C 1
ATOM 650 O O . ILE A 1 82 ? 5.493 -7.584 -24.612 1.00 91.81 82 ILE A O 1
ATOM 654 N N . GLY A 1 83 ? 7.593 -7.248 -25.316 1.00 94.00 83 GLY A N 1
ATOM 655 C CA . GLY A 1 83 ? 8.165 -8.362 -24.556 1.00 94.00 83 GLY A CA 1
ATOM 656 C C . GLY A 1 83 ? 7.934 -8.236 -23.047 1.00 94.00 83 GLY A C 1
ATOM 657 O O . GLY A 1 83 ? 7.462 -9.181 -22.420 1.00 94.00 83 GLY A O 1
ATOM 658 N N . ILE A 1 84 ? 8.192 -7.057 -22.473 1.00 92.56 84 ILE A N 1
ATOM 659 C CA . ILE A 1 84 ? 7.941 -6.776 -21.050 1.00 92.56 84 ILE A CA 1
ATOM 660 C C . ILE A 1 84 ? 6.456 -6.961 -20.716 1.00 92.56 84 ILE A C 1
ATOM 662 O O . ILE A 1 84 ? 6.126 -7.594 -19.713 1.00 92.56 84 ILE A O 1
ATOM 666 N N . PHE A 1 85 ? 5.561 -6.457 -21.569 1.00 92.56 85 PHE A N 1
ATOM 667 C CA . PHE A 1 85 ? 4.122 -6.610 -21.382 1.00 92.56 85 PHE A CA 1
ATOM 668 C C . PHE A 1 85 ? 3.695 -8.083 -21.381 1.00 92.56 85 PHE A C 1
ATOM 670 O O . PHE A 1 85 ? 2.946 -8.501 -20.503 1.00 92.56 85 PHE A O 1
ATOM 677 N N . LEU A 1 86 ? 4.217 -8.892 -22.307 1.00 95.19 86 LEU A N 1
ATOM 678 C CA . LEU A 1 86 ? 3.926 -10.326 -22.359 1.00 95.19 86 LEU A CA 1
ATOM 679 C C . LEU A 1 86 ? 4.391 -11.064 -21.097 1.00 95.19 86 LEU A C 1
ATOM 681 O O . LEU A 1 86 ? 3.660 -11.915 -20.595 1.00 95.19 86 LEU A O 1
ATOM 685 N N . VAL A 1 87 ? 5.562 -10.721 -20.546 1.00 92.00 87 VAL A N 1
ATOM 686 C CA . VAL A 1 87 ? 6.028 -11.301 -19.273 1.00 92.00 87 VAL A CA 1
ATOM 687 C C . VAL A 1 87 ? 5.104 -10.911 -18.117 1.00 92.00 87 VAL A C 1
ATOM 689 O O . VAL A 1 87 ? 4.821 -11.745 -17.262 1.00 92.00 87 VAL A O 1
ATOM 692 N N . TYR A 1 88 ? 4.583 -9.682 -18.104 1.00 89.06 88 TYR A N 1
ATOM 693 C CA . TYR A 1 88 ? 3.663 -9.219 -17.059 1.00 89.06 88 TYR A CA 1
ATOM 694 C C . TYR A 1 88 ? 2.315 -9.962 -17.051 1.00 89.06 88 TYR A C 1
ATOM 696 O O . TYR A 1 88 ? 1.665 -10.047 -16.012 1.00 89.06 88 TYR A O 1
ATOM 704 N N . LEU A 1 89 ? 1.902 -10.537 -18.185 1.00 93.00 89 LEU A N 1
ATOM 705 C CA . LEU A 1 89 ? 0.693 -11.363 -18.262 1.00 93.00 89 LEU A CA 1
ATOM 706 C C . LEU A 1 89 ? 0.858 -12.736 -17.592 1.00 93.00 89 LEU A C 1
ATOM 708 O O . LEU A 1 89 ? -0.143 -13.406 -17.337 1.00 93.00 89 LEU A O 1
ATOM 712 N N . VAL A 1 90 ? 2.092 -13.176 -17.311 1.00 91.56 90 VAL A N 1
ATOM 713 C CA . VAL A 1 90 ? 2.336 -14.455 -16.637 1.00 91.56 90 VAL A CA 1
ATOM 714 C C . VAL A 1 90 ? 1.836 -14.366 -15.191 1.00 91.56 90 VAL A C 1
ATOM 716 O O . VAL A 1 90 ? 2.278 -13.488 -14.447 1.00 91.56 90 VAL A O 1
ATOM 719 N N . PRO A 1 91 ? 0.954 -15.282 -14.746 1.00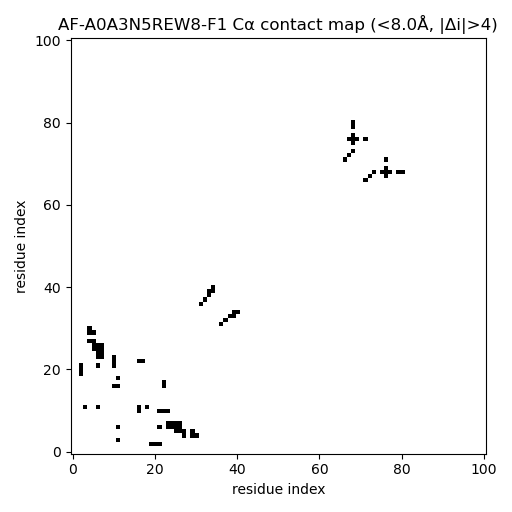 91.38 91 PRO A N 1
ATOM 720 C CA . PRO A 1 91 ? 0.458 -15.268 -13.379 1.00 91.38 91 PRO A CA 1
ATOM 721 C C . PRO A 1 91 ? 1.613 -15.387 -12.373 1.00 91.38 91 PRO A C 1
ATOM 723 O O . PRO A 1 91 ? 2.364 -16.367 -12.422 1.00 91.38 91 PRO A O 1
ATOM 726 N N . PRO A 1 92 ? 1.745 -14.453 -11.414 1.00 86.50 92 PRO A N 1
ATOM 727 C CA . PRO A 1 92 ? 2.852 -14.470 -10.461 1.00 86.50 92 PRO A CA 1
ATOM 728 C C . PRO A 1 92 ? 2.828 -15.711 -9.560 1.00 86.50 92 PRO A C 1
ATOM 730 O O . PRO A 1 92 ? 3.864 -16.126 -9.055 1.00 86.50 92 PRO A O 1
ATOM 733 N N . THR A 1 93 ? 1.668 -16.355 -9.399 1.00 87.81 93 THR A N 1
ATOM 734 C CA . THR A 1 93 ? 1.527 -17.619 -8.664 1.00 87.81 93 THR A CA 1
ATOM 735 C C . THR A 1 93 ? 2.355 -18.760 -9.266 1.00 87.81 93 THR A C 1
ATOM 737 O O . THR A 1 93 ? 2.843 -19.606 -8.520 1.00 87.81 93 THR A O 1
ATOM 740 N N . LEU A 1 94 ? 2.586 -18.769 -10.587 1.00 87.88 94 LEU A N 1
ATOM 741 C CA . LEU A 1 94 ? 3.416 -19.783 -11.252 1.00 87.88 94 LEU A CA 1
ATOM 742 C C . LEU A 1 94 ? 4.890 -19.697 -10.837 1.00 87.88 94 LEU A C 1
ATOM 744 O O . LEU A 1 94 ? 5.586 -20.711 -10.844 1.00 87.88 94 LEU A O 1
ATOM 748 N N . LEU A 1 95 ? 5.357 -18.515 -10.418 1.00 83.81 95 LEU A N 1
ATOM 749 C CA . LEU A 1 95 ? 6.731 -18.309 -9.952 1.00 83.81 95 LEU A CA 1
ATOM 750 C C . LEU A 1 95 ? 7.019 -19.038 -8.630 1.00 83.81 95 LEU A C 1
ATOM 752 O O . LEU A 1 95 ? 8.179 -19.290 -8.315 1.00 83.81 95 LEU A O 1
ATOM 756 N N . PHE A 1 96 ? 5.983 -19.423 -7.878 1.00 86.12 96 PHE A N 1
ATOM 757 C CA . PHE A 1 96 ? 6.135 -20.160 -6.621 1.00 86.12 96 PHE A CA 1
ATOM 758 C C . PHE A 1 96 ? 6.295 -21.673 -6.810 1.00 86.12 96 PHE A C 1
ATOM 760 O O . PHE A 1 96 ? 6.821 -22.335 -5.922 1.00 86.12 96 PHE A O 1
ATOM 767 N N . ILE A 1 97 ? 5.903 -22.233 -7.960 1.00 85.19 97 ILE A N 1
ATOM 768 C CA . ILE A 1 97 ? 6.012 -23.674 -8.247 1.00 85.19 97 ILE A CA 1
ATOM 769 C C . ILE A 1 97 ? 7.454 -24.196 -8.081 1.00 85.19 97 ILE A C 1
ATOM 771 O O . ILE A 1 97 ? 7.645 -25.162 -7.340 1.00 85.19 97 ILE A O 1
ATOM 775 N N . PRO A 1 98 ? 8.491 -23.587 -8.692 1.00 86.06 98 PRO A N 1
ATOM 776 C CA . PRO A 1 98 ? 9.865 -24.067 -8.535 1.00 86.06 98 PRO A CA 1
ATOM 777 C C . PRO A 1 98 ? 10.461 -23.820 -7.138 1.00 86.06 98 PRO A C 1
ATOM 779 O O . PRO A 1 98 ? 11.452 -24.458 -6.805 1.00 86.06 98 PRO A O 1
ATOM 782 N N . LEU A 1 99 ? 9.871 -22.939 -6.319 1.00 81.44 99 LEU A N 1
ATOM 783 C CA . LEU A 1 99 ? 10.346 -22.623 -4.962 1.00 81.44 99 LEU A CA 1
ATOM 784 C C . LEU A 1 99 ? 9.927 -23.661 -3.904 1.00 81.44 99 LEU A C 1
ATOM 786 O O . LEU A 1 99 ? 10.347 -23.560 -2.757 1.00 81.44 99 LEU A O 1
ATOM 790 N N . THR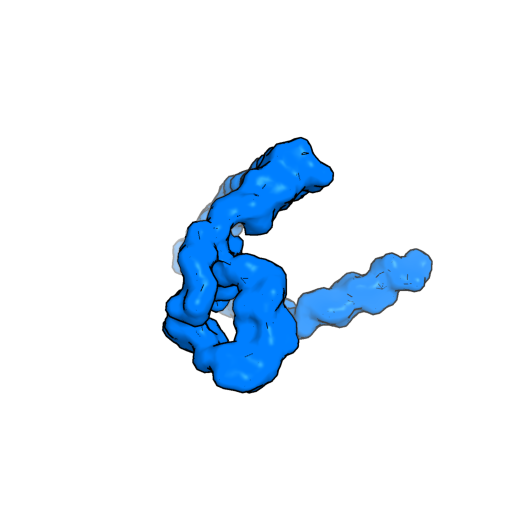 A 1 100 ? 9.085 -24.636 -4.267 1.00 79.06 100 THR A N 1
ATOM 791 C CA . THR A 1 100 ? 8.554 -25.664 -3.346 1.00 79.06 100 THR A CA 1
ATOM 792 C C . THR A 1 100 ? 9.336 -26.984 -3.352 1.00 79.06 100 THR A C 1
ATOM 794 O O . THR A 1 100 ? 8.865 -27.967 -2.781 1.00 79.06 100 THR A O 1
ATOM 797 N N . ARG A 1 101 ? 10.515 -27.022 -3.988 1.00 61.62 101 ARG A N 1
ATOM 798 C CA . ARG A 1 101 ? 11.435 -28.169 -3.953 1.00 61.62 101 ARG A CA 1
ATOM 799 C C . ARG A 1 101 ? 12.605 -27.919 -3.018 1.00 61.62 101 ARG A C 1
ATOM 801 O O . ARG A 1 101 ? 13.186 -26.817 -3.113 1.00 61.62 101 ARG A O 1
#

Foldseek 3Di:
DVQVQFEDPVQVPDPVHDSVDHPDGTHNVSVCCCPPVDCNVVVVVVCVVVVVVVVVVCCVPVVVVVCCLVPPCPPNSVVVVVVVVVVVPPPVVVVCVVVPD

Mean predicted aligned error: 6.28 Å

Secondary structure (DSSP, 8-state):
-HHHHTS-HHHHH-TTS-TTS-SS----HHHHHHHHSSSHHHHHHHHHHHHHHHHHHHHHHHHHHHHHHHHT-THHHHHHHHHHHHHHTS-GGGGGGGGG-

pLDDT: mean 91.95, std 5.66, range [61.62, 98.69]